Protein AF-N6X1H5-F1 (afdb_monomer_lite)

Sequence (73 aa):
MQNFPNYLIRLFLVWLVVWPLVILGLMSLEALLPDLPFVLQTMVLTAVLVPTIAIVVSPLAGYLVSRITSGKR

Organism: NCBI:txid626887

Radius of gyration: 16.56 Å; chains: 1; bounding box: 41×28×40 Å

Structure (mmCIF, N/CA/C/O backbone):
data_AF-N6X1H5-F1
#
_entry.id   AF-N6X1H5-F1
#
loop_
_atom_site.group_PDB
_atom_site.id
_atom_site.type_symbol
_atom_site.label_atom_id
_atom_site.label_alt_id
_atom_site.label_comp_id
_atom_site.label_asym_id
_atom_site.label_entity_id
_atom_site.label_seq_id
_atom_site.pdbx_PDB_ins_code
_atom_site.Cartn_x
_atom_site.Cartn_y
_atom_site.Cartn_z
_atom_site.occupancy
_atom_site.B_iso_or_equiv
_atom_site.auth_seq_id
_atom_site.auth_comp_id
_atom_site.auth_asym_id
_atom_site.auth_atom_id
_atom_site.pdbx_PDB_model_num
ATOM 1 N N . MET A 1 1 ? -13.226 16.872 23.502 1.00 49.16 1 MET A N 1
ATOM 2 C CA . MET A 1 1 ? -11.885 16.363 23.130 1.00 49.16 1 MET A CA 1
ATOM 3 C C . MET A 1 1 ? -11.850 14.849 23.358 1.00 49.16 1 MET A C 1
ATOM 5 O O . MET A 1 1 ? -11.272 14.396 24.332 1.00 49.16 1 MET A O 1
ATOM 9 N N . GLN A 1 2 ? -12.565 14.054 22.557 1.00 54.09 2 GLN A N 1
ATOM 10 C CA . GLN A 1 2 ? -12.795 12.626 22.841 1.00 54.09 2 GLN A CA 1
ATOM 11 C C . GLN A 1 2 ? -12.702 11.811 21.538 1.00 54.09 2 GLN A C 1
ATOM 13 O O . GLN A 1 2 ? -13.307 12.206 20.545 1.00 54.09 2 GLN A O 1
ATOM 18 N N . ASN A 1 3 ? -11.948 10.696 21.585 1.00 54.78 3 ASN A N 1
ATOM 19 C CA . ASN A 1 3 ? -11.819 9.585 20.608 1.00 54.78 3 ASN A CA 1
ATOM 20 C C . ASN A 1 3 ? -10.526 9.460 19.760 1.00 54.78 3 ASN A C 1
ATOM 22 O O . ASN A 1 3 ? -10.511 8.711 18.785 1.0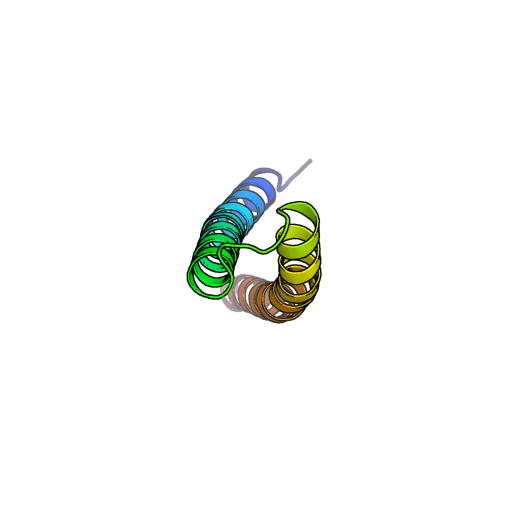0 54.78 3 ASN A O 1
ATOM 26 N N . PHE A 1 4 ? -9.405 10.072 20.157 1.00 56.69 4 PHE A N 1
ATOM 27 C CA . PHE A 1 4 ? -8.104 9.880 19.485 1.00 56.69 4 PHE A CA 1
ATOM 28 C C . PHE A 1 4 ? -7.554 8.429 19.402 1.00 56.69 4 PHE A C 1
ATOM 30 O O . PHE A 1 4 ? -6.994 8.099 18.353 1.00 56.69 4 PHE A O 1
ATOM 37 N N . PRO A 1 5 ? -7.696 7.526 20.403 1.00 61.00 5 PRO A N 1
ATOM 38 C CA . PRO A 1 5 ? -7.008 6.226 20.350 1.00 61.00 5 PRO A CA 1
ATOM 39 C C . PRO A 1 5 ? -7.538 5.303 19.243 1.00 61.00 5 PRO A C 1
ATOM 41 O O . PRO A 1 5 ? -6.769 4.595 18.596 1.00 61.00 5 PRO A O 1
ATOM 44 N N . ASN A 1 6 ? -8.839 5.362 18.952 1.00 66.12 6 ASN A N 1
ATOM 45 C CA . ASN A 1 6 ? -9.462 4.484 17.959 1.00 66.12 6 ASN A CA 1
ATOM 46 C C . ASN A 1 6 ? -9.043 4.831 16.525 1.00 66.12 6 ASN A C 1
ATOM 48 O O . ASN A 1 6 ? -8.952 3.944 15.677 1.00 66.12 6 ASN A O 1
ATOM 52 N N . TYR A 1 7 ? -8.759 6.108 16.251 1.00 72.19 7 TYR A N 1
ATOM 53 C CA . TYR A 1 7 ? -8.284 6.534 14.938 1.00 72.19 7 TYR A CA 1
ATOM 54 C C . TYR A 1 7 ? -6.861 6.041 14.674 1.00 72.19 7 TYR A C 1
ATOM 56 O O . TYR A 1 7 ? -6.591 5.518 13.596 1.00 72.19 7 TYR A O 1
ATOM 64 N N . LEU A 1 8 ? -5.978 6.139 15.672 1.00 78.19 8 LEU A N 1
ATOM 65 C CA . LEU A 1 8 ? -4.594 5.674 15.563 1.00 78.19 8 LEU A CA 1
ATOM 66 C C . LEU A 1 8 ? -4.518 4.156 15.371 1.00 78.19 8 LEU A C 1
ATOM 68 O O . LEU A 1 8 ? -3.790 3.695 14.499 1.00 78.19 8 LEU A O 1
ATOM 72 N N . ILE A 1 9 ? -5.320 3.384 16.109 1.00 78.56 9 ILE A N 1
ATOM 73 C CA . ILE A 1 9 ? -5.383 1.920 15.958 1.00 78.56 9 ILE A CA 1
ATOM 74 C C . ILE A 1 9 ? -5.935 1.537 14.580 1.00 78.56 9 ILE A C 1
ATOM 76 O O . ILE A 1 9 ? -5.391 0.658 13.915 1.00 78.56 9 ILE A O 1
ATOM 80 N N . ARG A 1 10 ? -6.990 2.215 14.111 1.00 73.88 10 ARG A N 1
ATOM 81 C CA . ARG A 1 10 ? -7.554 1.976 12.776 1.00 73.88 10 ARG A CA 1
ATOM 82 C C . ARG A 1 10 ? -6.556 2.323 11.673 1.00 73.88 10 ARG A C 1
ATOM 84 O O . ARG A 1 10 ? -6.424 1.557 10.724 1.00 73.88 10 ARG A O 1
ATOM 91 N N . LEU A 1 11 ? -5.850 3.445 11.805 1.00 79.88 11 LEU A N 1
ATOM 92 C CA . LEU A 1 11 ? -4.803 3.854 10.873 1.00 79.88 11 LEU A CA 1
ATOM 93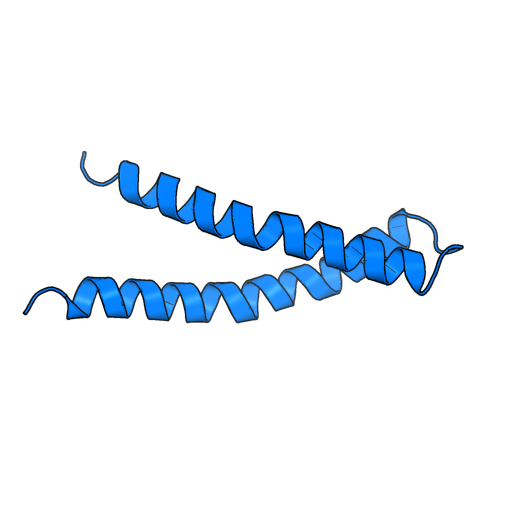 C C . LEU A 1 11 ? -3.658 2.836 10.861 1.00 79.88 11 LEU A C 1
ATOM 95 O O . LEU A 1 11 ? -3.215 2.446 9.787 1.00 79.88 11 LEU A O 1
ATOM 99 N N . PHE A 1 12 ? -3.242 2.355 12.034 1.00 80.00 12 PHE A N 1
ATOM 100 C CA . PHE A 1 12 ? -2.210 1.332 12.171 1.00 80.00 12 PHE A CA 1
ATOM 101 C C . PHE A 1 12 ? -2.622 0.006 11.521 1.00 80.00 12 PHE A C 1
ATOM 103 O O . PHE A 1 12 ? -1.841 -0.565 10.770 1.00 80.00 12 PHE A O 1
ATOM 110 N N . LEU A 1 13 ? -3.860 -0.457 11.731 1.00 77.62 13 LEU A N 1
ATOM 111 C CA . LEU A 1 13 ? -4.381 -1.674 11.095 1.00 77.62 13 LEU A CA 1
ATOM 112 C C . LEU A 1 13 ? -4.471 -1.544 9.572 1.00 77.62 13 LEU A C 1
ATOM 114 O O . LEU A 1 13 ? -4.070 -2.457 8.857 1.00 77.62 13 LEU A O 1
ATOM 118 N N . VAL A 1 14 ? -4.967 -0.411 9.065 1.00 78.50 14 VAL A N 1
ATOM 119 C CA . VAL A 1 14 ? -5.002 -0.150 7.617 1.00 78.50 14 VAL A CA 1
ATOM 120 C C . VAL A 1 14 ? -3.585 -0.135 7.054 1.00 78.50 14 VAL A C 1
ATOM 122 O O . VAL A 1 14 ? -3.323 -0.792 6.053 1.00 78.50 14 VAL A O 1
ATOM 125 N N . TRP A 1 15 ? -2.659 0.557 7.715 1.00 81.50 15 TRP A N 1
ATOM 126 C CA . TRP A 1 15 ? -1.259 0.607 7.307 1.00 81.50 15 TRP A CA 1
ATOM 127 C C . TRP A 1 15 ? -0.614 -0.787 7.287 1.00 81.50 15 TRP A C 1
ATOM 129 O O . TRP A 1 15 ? 0.028 -1.144 6.301 1.00 81.50 15 TRP A O 1
ATOM 139 N N . LEU A 1 16 ? -0.869 -1.607 8.313 1.00 83.12 16 LEU A N 1
ATOM 140 C CA . LEU A 1 16 ? -0.351 -2.972 8.441 1.00 83.12 16 LEU A CA 1
ATOM 141 C C . LEU A 1 16 ? -0.895 -3.918 7.365 1.00 83.12 16 LEU A C 1
ATOM 143 O O . LEU A 1 16 ? -0.212 -4.866 7.007 1.00 83.12 16 LEU A O 1
ATOM 147 N N . VAL A 1 17 ? -2.087 -3.662 6.819 1.00 79.56 17 VAL A N 1
ATOM 148 C CA . VAL A 1 17 ? -2.650 -4.434 5.696 1.00 79.56 17 VAL A CA 1
ATOM 149 C C . VAL A 1 17 ? -2.153 -3.910 4.349 1.00 79.56 17 VAL A C 1
ATOM 151 O O . VAL A 1 17 ? -1.815 -4.695 3.467 1.00 79.56 17 VAL A O 1
ATOM 154 N N . VAL A 1 18 ? -2.091 -2.588 4.178 1.00 79.75 18 VAL A N 1
ATOM 155 C CA . VAL A 1 18 ? -1.690 -1.967 2.909 1.00 79.75 18 VAL A CA 1
ATOM 156 C C . VAL A 1 18 ? -0.217 -2.233 2.614 1.00 79.75 18 VAL A C 1
ATOM 158 O O . VAL A 1 18 ? 0.114 -2.597 1.491 1.00 79.75 18 VAL A O 1
ATOM 161 N N . TRP A 1 19 ? 0.666 -2.107 3.606 1.00 80.44 19 TRP A N 1
ATOM 162 C CA . TRP A 1 19 ? 2.110 -2.276 3.421 1.00 80.44 19 TRP A CA 1
ATOM 163 C C . TRP A 1 19 ? 2.525 -3.642 2.832 1.00 80.44 19 TRP A C 1
ATOM 165 O O . TRP A 1 19 ? 3.175 -3.653 1.785 1.00 80.44 19 TRP A O 1
ATOM 175 N N . PRO A 1 20 ? 2.130 -4.802 3.396 1.00 81.88 20 PRO A N 1
ATOM 176 C CA . PRO A 1 20 ? 2.473 -6.098 2.816 1.00 81.88 20 PRO A CA 1
ATOM 177 C C . PRO A 1 20 ? 1.786 -6.329 1.468 1.00 81.88 20 PRO A C 1
ATOM 179 O O . PRO A 1 20 ? 2.347 -7.012 0.621 1.00 81.88 20 PRO A O 1
ATOM 182 N N . LEU A 1 21 ? 0.610 -5.741 1.235 1.00 80.38 21 LEU A N 1
ATOM 183 C CA . LEU A 1 21 ? -0.096 -5.852 -0.042 1.00 80.38 21 LEU A CA 1
ATOM 184 C C . LEU A 1 21 ? 0.643 -5.103 -1.164 1.00 80.38 21 LEU A C 1
ATOM 186 O O . LEU A 1 21 ? 0.751 -5.614 -2.276 1.00 80.38 21 LEU A O 1
ATOM 190 N N . VAL A 1 22 ? 1.225 -3.940 -0.851 1.00 79.44 22 VAL A N 1
ATOM 191 C CA . VAL A 1 22 ? 2.135 -3.195 -1.740 1.00 79.44 22 VAL A CA 1
ATOM 192 C C . VAL A 1 22 ? 3.387 -4.011 -2.046 1.00 79.44 22 VAL A C 1
ATOM 194 O O . VAL A 1 22 ? 3.739 -4.166 -3.213 1.00 79.44 22 VAL A O 1
ATOM 197 N N . ILE A 1 23 ? 4.046 -4.538 -1.009 1.00 81.75 23 ILE A N 1
ATOM 198 C CA . ILE A 1 23 ? 5.287 -5.315 -1.150 1.00 81.75 23 ILE A CA 1
ATOM 199 C C . ILE A 1 23 ? 5.043 -6.583 -1.973 1.00 81.75 23 ILE A C 1
ATOM 201 O O . ILE A 1 23 ? 5.795 -6.854 -2.903 1.00 81.75 23 ILE A O 1
ATOM 205 N N . LEU A 1 24 ? 3.971 -7.328 -1.686 1.00 81.50 24 LEU A N 1
ATOM 206 C CA . LEU A 1 24 ? 3.595 -8.515 -2.456 1.00 81.50 24 LEU A CA 1
ATOM 207 C C . LEU A 1 24 ? 3.259 -8.169 -3.903 1.00 81.50 24 LEU A C 1
ATOM 209 O O . LEU A 1 24 ? 3.648 -8.906 -4.805 1.00 81.50 24 LEU A O 1
ATOM 213 N N . GLY A 1 25 ? 2.565 -7.052 -4.131 1.00 79.62 25 GLY A N 1
ATOM 214 C CA . GLY A 1 25 ? 2.283 -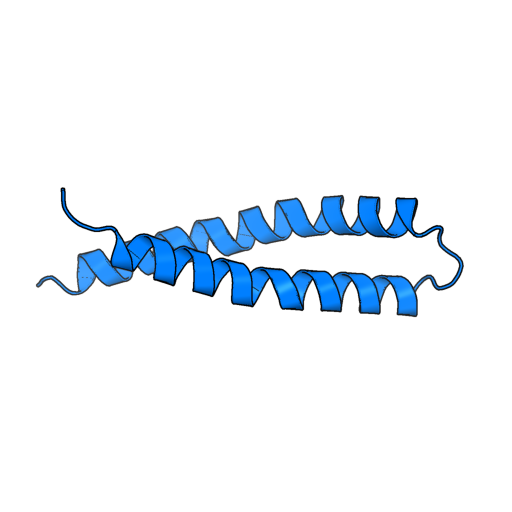6.568 -5.476 1.00 79.62 25 GLY A CA 1
ATOM 215 C C . GLY A 1 25 ? 3.567 -6.266 -6.247 1.00 79.62 25 GLY A C 1
ATOM 216 O O . GLY A 1 25 ? 3.702 -6.733 -7.373 1.00 79.62 25 GLY A O 1
ATOM 217 N N . LEU A 1 26 ? 4.526 -5.562 -5.633 1.00 77.50 26 LEU A N 1
ATOM 218 C CA . LEU A 1 26 ? 5.824 -5.249 -6.246 1.00 77.50 26 LEU A CA 1
ATOM 219 C C . LEU A 1 26 ? 6.628 -6.510 -6.527 1.00 77.50 26 LEU A C 1
ATOM 221 O O . LEU A 1 26 ? 7.039 -6.702 -7.662 1.00 77.50 26 LEU A O 1
ATOM 225 N N . MET A 1 27 ? 6.776 -7.392 -5.537 1.00 80.94 27 MET A N 1
ATOM 226 C CA . MET A 1 27 ? 7.485 -8.663 -5.707 1.00 80.94 27 MET A CA 1
ATOM 227 C C . MET A 1 27 ? 6.865 -9.523 -6.808 1.00 80.94 27 MET A C 1
ATOM 229 O O . MET A 1 27 ? 7.588 -10.122 -7.594 1.00 80.94 27 MET A O 1
ATOM 233 N N . SER A 1 28 ? 5.533 -9.577 -6.894 1.00 81.00 28 SER A N 1
ATOM 234 C CA . SER A 1 28 ? 4.850 -10.330 -7.951 1.00 81.00 28 SER A CA 1
ATOM 235 C C . SER A 1 28 ? 5.094 -9.705 -9.324 1.00 81.00 28 SER A C 1
ATOM 237 O O . SER A 1 28 ? 5.296 -10.424 -10.299 1.00 81.00 28 SER A O 1
ATOM 239 N N . LEU A 1 29 ? 5.090 -8.372 -9.406 1.00 78.44 29 LEU A N 1
ATOM 240 C CA . LEU A 1 29 ? 5.315 -7.644 -10.653 1.00 78.44 29 LEU A CA 1
ATOM 241 C C . LEU A 1 29 ? 6.768 -7.755 -11.125 1.00 78.44 29 LEU A C 1
ATOM 243 O O . LEU A 1 29 ? 7.005 -7.931 -12.314 1.00 78.44 29 LEU A O 1
ATOM 247 N N . GLU A 1 30 ? 7.719 -7.704 -10.196 1.00 77.62 30 GLU A N 1
ATOM 248 C CA . GLU A 1 30 ? 9.146 -7.909 -10.442 1.00 77.62 30 GLU A CA 1
ATOM 249 C C . GLU A 1 30 ? 9.439 -9.356 -10.854 1.00 77.62 30 GLU A C 1
ATOM 251 O O . GLU A 1 30 ? 10.184 -9.587 -11.802 1.00 77.62 30 GLU A O 1
ATOM 256 N N . ALA A 1 31 ? 8.781 -10.333 -10.223 1.00 78.44 31 ALA A N 1
ATOM 257 C CA . ALA A 1 31 ? 8.888 -11.737 -10.607 1.00 78.44 31 ALA A CA 1
ATOM 258 C C . ALA A 1 31 ? 8.291 -12.029 -11.997 1.00 78.44 31 ALA A C 1
ATOM 260 O O . ALA A 1 31 ? 8.816 -12.881 -12.714 1.00 78.44 31 ALA A O 1
ATOM 261 N N . LEU A 1 32 ? 7.203 -11.352 -12.390 1.00 77.88 32 LEU A N 1
ATOM 262 C CA . LEU A 1 32 ? 6.595 -11.521 -13.718 1.00 77.88 32 LEU A C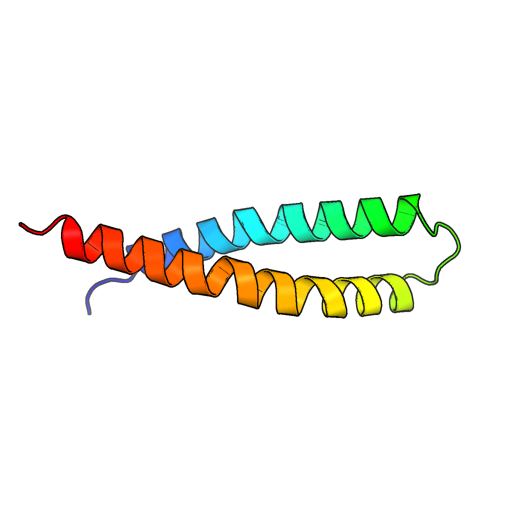A 1
ATOM 263 C C . LEU A 1 32 ? 7.326 -10.737 -14.818 1.00 77.88 32 LEU A C 1
ATOM 265 O O . LEU A 1 32 ? 7.333 -11.174 -15.968 1.00 77.88 32 LEU A O 1
ATOM 269 N N . LEU A 1 33 ? 7.876 -9.565 -14.496 1.00 76.56 33 LEU A N 1
ATOM 270 C CA . LEU A 1 33 ? 8.453 -8.619 -15.454 1.00 76.56 33 LEU A CA 1
ATOM 271 C C . LEU A 1 33 ? 9.766 -8.025 -14.896 1.00 76.56 33 LEU A C 1
ATOM 273 O O . LEU A 1 33 ? 9.795 -6.850 -14.507 1.00 76.56 33 LEU A O 1
ATOM 277 N N . PRO A 1 34 ? 10.855 -8.817 -14.868 1.00 72.19 34 PRO A N 1
ATOM 278 C CA . PRO A 1 34 ? 12.120 -8.433 -14.234 1.00 72.19 34 PRO A CA 1
ATOM 279 C C . PRO A 1 34 ? 12.857 -7.291 -14.952 1.00 72.19 34 PRO A C 1
ATOM 281 O O . PRO A 1 34 ? 13.563 -6.523 -14.308 1.00 72.19 34 PRO A O 1
ATOM 284 N N . ASP A 1 35 ? 12.650 -7.123 -16.262 1.00 78.00 35 ASP A N 1
ATOM 285 C CA . ASP A 1 35 ? 13.288 -6.063 -17.063 1.00 78.00 35 ASP A CA 1
ATOM 286 C C . ASP A 1 35 ? 12.453 -4.774 -17.155 1.00 78.00 35 ASP A C 1
ATOM 288 O O . ASP A 1 35 ? 12.806 -3.836 -17.879 1.00 78.00 35 ASP A O 1
ATOM 292 N N . LEU A 1 36 ? 11.312 -4.704 -16.461 1.00 75.44 36 LEU A N 1
ATOM 293 C CA . LEU A 1 36 ? 10.468 -3.517 -16.513 1.00 75.44 36 LEU A CA 1
ATOM 294 C C . LEU A 1 36 ? 11.101 -2.389 -15.679 1.00 75.44 36 LEU A C 1
ATOM 296 O O . LEU A 1 36 ? 11.395 -2.595 -14.501 1.00 75.44 36 LEU A O 1
ATOM 300 N N . PRO A 1 37 ? 11.254 -1.170 -16.230 1.00 81.38 37 PRO A N 1
ATOM 301 C CA . PRO A 1 37 ? 11.739 -0.028 -15.469 1.00 81.38 37 PRO A CA 1
ATOM 302 C C . PRO A 1 37 ? 10.928 0.162 -14.185 1.00 81.38 37 PRO A C 1
ATOM 304 O O . PRO A 1 37 ? 9.695 0.169 -14.221 1.00 81.38 37 PRO A O 1
ATOM 307 N N . PHE A 1 38 ? 11.609 0.400 -13.064 1.00 77.75 38 PHE A N 1
ATOM 308 C CA . PHE A 1 38 ? 10.982 0.580 -11.747 1.00 77.75 38 PHE A CA 1
ATOM 309 C C . PHE A 1 38 ? 9.852 1.631 -11.748 1.00 77.75 38 PHE A C 1
ATOM 311 O O . PHE A 1 38 ? 8.828 1.486 -11.078 1.00 77.75 38 PHE A O 1
ATOM 318 N N . VAL A 1 39 ? 9.993 2.675 -12.569 1.00 78.31 39 VAL A N 1
ATOM 319 C CA . VAL A 1 39 ? 8.968 3.713 -12.772 1.00 78.31 39 VAL A CA 1
ATOM 320 C C . VAL A 1 39 ? 7.667 3.138 -13.352 1.00 78.31 39 VAL A C 1
ATOM 322 O O . VAL A 1 39 ? 6.579 3.503 -12.917 1.00 78.31 39 VAL A O 1
ATOM 325 N N . LEU A 1 40 ? 7.746 2.207 -14.304 1.00 79.31 40 LEU A N 1
ATOM 326 C CA . LEU A 1 40 ? 6.561 1.560 -14.872 1.00 79.31 40 LEU A CA 1
ATOM 327 C C . LEU A 1 40 ? 5.966 0.531 -13.910 1.00 79.31 40 LEU A C 1
ATOM 329 O O . LEU A 1 40 ? 4.743 0.468 -13.789 1.00 79.31 40 LEU A O 1
ATOM 333 N N . GLN A 1 41 ? 6.800 -0.217 -13.176 1.00 78.31 41 GLN A N 1
ATOM 334 C CA . GLN A 1 41 ? 6.304 -1.130 -12.140 1.00 78.31 41 GLN A CA 1
ATOM 335 C C . GLN A 1 41 ? 5.504 -0.369 -11.084 1.00 78.31 41 GLN A C 1
ATOM 337 O O . GLN A 1 41 ? 4.387 -0.757 -10.765 1.00 78.31 41 GLN A O 1
ATOM 342 N N . THR A 1 42 ? 6.028 0.752 -10.588 1.00 79.44 42 THR A N 1
ATOM 343 C CA . THR A 1 42 ? 5.326 1.593 -9.607 1.00 79.44 42 THR A CA 1
ATOM 344 C C . THR A 1 42 ? 4.051 2.221 -10.167 1.00 79.44 42 THR A C 1
ATOM 346 O O . THR A 1 42 ? 3.060 2.294 -9.440 1.00 79.44 42 THR A O 1
ATOM 349 N N . MET A 1 43 ? 4.007 2.609 -11.446 1.00 83.31 43 MET A N 1
ATOM 350 C CA . MET A 1 43 ? 2.765 3.072 -12.078 1.00 83.31 43 MET A CA 1
ATOM 351 C C . MET A 1 43 ? 1.698 1.979 -12.148 1.00 83.31 43 MET A C 1
ATOM 353 O O . MET A 1 43 ? 0.564 2.215 -11.732 1.00 83.31 43 MET A O 1
ATOM 357 N N . VAL A 1 44 ? 2.056 0.784 -12.623 1.00 80.75 44 VAL A N 1
ATOM 358 C CA . VAL A 1 44 ? 1.136 -0.364 -12.692 1.00 80.75 44 VAL A CA 1
ATOM 359 C C . VAL A 1 44 ? 0.689 -0.765 -11.292 1.00 80.75 44 VAL A C 1
ATOM 361 O O . VAL A 1 44 ? -0.502 -0.950 -11.046 1.00 80.75 44 VAL A O 1
ATOM 364 N N . LEU A 1 45 ? 1.629 -0.814 -10.350 1.00 79.81 45 LEU A N 1
ATOM 365 C CA . LEU A 1 45 ? 1.337 -1.100 -8.959 1.00 79.81 45 LEU A CA 1
ATOM 366 C C . LEU A 1 45 ? 0.350 -0.083 -8.401 1.00 79.81 45 LEU A C 1
ATOM 368 O O . LEU A 1 45 ? -0.651 -0.488 -7.840 1.00 79.81 45 LEU A O 1
ATOM 372 N N . THR A 1 46 ? 0.566 1.218 -8.591 1.00 82.88 46 THR A N 1
ATOM 373 C CA . THR A 1 46 ? -0.341 2.262 -8.085 1.00 82.88 46 THR A CA 1
ATOM 374 C C . THR A 1 46 ? -1.714 2.173 -8.754 1.00 82.88 46 THR A C 1
ATOM 376 O O . THR A 1 46 ? -2.734 2.273 -8.071 1.00 82.88 46 THR A O 1
ATOM 379 N N . ALA A 1 47 ? -1.756 1.908 -10.062 1.00 83.56 47 ALA A N 1
ATOM 380 C CA . ALA A 1 47 ? -2.992 1.730 -10.819 1.00 83.56 47 ALA A CA 1
ATOM 381 C C . ALA A 1 47 ? -3.827 0.534 -10.335 1.00 83.56 47 ALA A C 1
ATOM 383 O O . ALA A 1 47 ? -5.049 0.594 -10.406 1.00 83.56 47 ALA A O 1
ATOM 384 N N . VAL A 1 48 ? -3.196 -0.523 -9.812 1.00 80.69 48 VAL A N 1
ATOM 385 C CA . VAL A 1 48 ? -3.880 -1.687 -9.216 1.00 80.69 48 VAL A CA 1
ATOM 386 C C . VAL A 1 48 ? -4.152 -1.474 -7.726 1.00 80.69 48 VAL A C 1
ATOM 388 O O . VAL A 1 48 ? -5.219 -1.812 -7.212 1.00 80.69 48 VAL A O 1
ATOM 391 N N . LEU A 1 49 ? -3.203 -0.883 -7.012 1.00 78.44 49 LEU A N 1
ATOM 392 C CA . LEU A 1 49 ? -3.237 -0.709 -5.569 1.00 78.44 49 LEU A CA 1
ATOM 393 C C . LEU A 1 49 ? -4.321 0.281 -5.153 1.00 78.44 49 LEU A C 1
ATOM 395 O O . LEU A 1 49 ? -5.079 -0.012 -4.237 1.00 78.44 49 LEU A O 1
ATOM 399 N N . VAL A 1 50 ? -4.439 1.422 -5.834 1.00 81.56 50 VAL A N 1
ATOM 400 C CA . VAL A 1 50 ? -5.463 2.435 -5.538 1.00 81.56 50 VAL A CA 1
ATOM 401 C C . VAL A 1 50 ? -6.884 1.851 -5.587 1.00 81.56 50 VAL A C 1
ATOM 403 O O . VAL A 1 50 ? -7.593 1.971 -4.583 1.00 81.56 50 VAL A O 1
ATOM 406 N N . PRO A 1 51 ? -7.328 1.180 -6.670 1.00 78.44 51 PRO A N 1
ATOM 407 C CA . PRO A 1 51 ? -8.650 0.565 -6.700 1.00 78.44 51 PRO A CA 1
ATOM 408 C C . PRO A 1 51 ? -8.761 -0.613 -5.733 1.00 78.44 51 PRO A C 1
ATOM 410 O O . PRO A 1 51 ? -9.816 -0.780 -5.130 1.00 78.44 51 PRO A O 1
ATOM 413 N N . THR A 1 52 ? -7.693 -1.383 -5.503 1.00 78.50 52 THR A N 1
ATOM 414 C CA . THR A 1 52 ? -7.711 -2.464 -4.503 1.00 78.50 52 THR A CA 1
ATOM 415 C C . THR A 1 52 ? -7.959 -1.913 -3.101 1.00 78.50 52 THR A C 1
ATOM 417 O O . THR A 1 52 ? -8.816 -2.415 -2.380 1.00 78.50 52 THR A O 1
ATOM 420 N N . ILE A 1 53 ? -7.283 -0.826 -2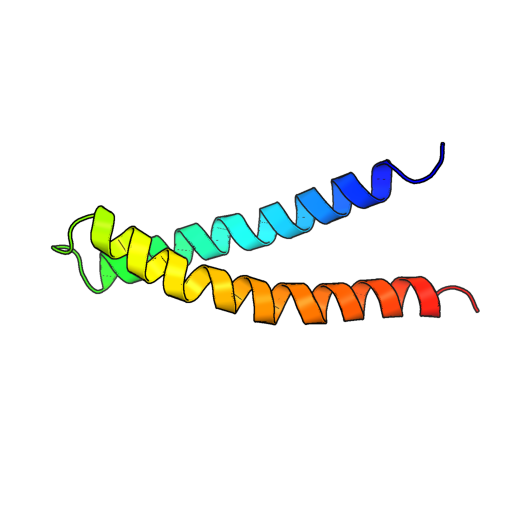.724 1.00 74.81 53 ILE A N 1
ATOM 421 C CA . ILE A 1 53 ? -7.516 -0.128 -1.457 1.00 74.81 53 ILE A CA 1
ATOM 422 C C . ILE A 1 53 ? -8.945 0.418 -1.424 1.00 74.81 53 ILE A C 1
ATOM 424 O O . ILE A 1 53 ? -9.632 0.224 -0.428 1.00 74.81 53 ILE A O 1
ATOM 428 N N . ALA A 1 54 ? -9.436 1.049 -2.491 1.00 75.69 54 ALA A N 1
ATOM 429 C CA . ALA A 1 54 ? -10.803 1.568 -2.526 1.00 75.69 54 ALA A CA 1
ATOM 430 C C . ALA A 1 54 ? -11.857 0.457 -2.351 1.00 75.69 54 ALA A C 1
ATOM 432 O O . ALA A 1 54 ? -12.804 0.620 -1.579 1.00 75.69 54 ALA A O 1
ATOM 433 N N . ILE A 1 55 ? -11.662 -0.688 -3.009 1.00 74.06 55 ILE A N 1
ATOM 434 C CA . ILE A 1 55 ? -12.567 -1.843 -2.966 1.00 74.06 55 ILE A CA 1
ATOM 435 C C . ILE A 1 55 ? -12.464 -2.597 -1.646 1.00 74.06 55 ILE A C 1
ATOM 437 O O . ILE A 1 55 ? -13.473 -3.106 -1.186 1.00 74.06 55 ILE A O 1
ATOM 441 N N . VAL A 1 56 ? -11.289 -2.690 -1.023 1.00 75.06 56 VAL A N 1
ATOM 442 C CA . VAL A 1 56 ? -11.108 -3.440 0.229 1.00 75.06 56 VAL A CA 1
ATOM 443 C C . VAL A 1 56 ? -11.408 -2.557 1.434 1.00 75.06 56 VAL A C 1
ATOM 445 O O . VAL A 1 56 ? -12.172 -2.946 2.311 1.00 75.06 56 VAL A O 1
ATOM 448 N N . VAL A 1 57 ? -10.863 -1.343 1.488 1.00 69.06 57 VAL A N 1
ATOM 449 C CA . VAL A 1 57 ? -10.973 -0.461 2.659 1.00 69.06 57 VAL A CA 1
ATOM 450 C C . VAL A 1 57 ? -12.384 0.096 2.820 1.00 69.06 57 VAL A C 1
ATOM 452 O O . VAL A 1 57 ? -12.833 0.238 3.955 1.00 69.06 57 VAL A O 1
ATOM 455 N N . SER A 1 58 ? -13.114 0.365 1.734 1.00 70.62 58 SER A N 1
ATOM 456 C CA . SER A 1 58 ? -14.493 0.872 1.812 1.00 70.62 58 SER A CA 1
ATOM 457 C C . SER A 1 58 ? -15.471 -0.108 2.498 1.00 70.62 58 SER A C 1
ATOM 459 O O . SER A 1 58 ? -16.070 0.262 3.514 1.00 70.62 58 SER A O 1
ATOM 461 N N . PRO A 1 59 ? -15.603 -1.381 2.074 1.00 73.38 59 PRO A N 1
ATOM 462 C CA . PRO A 1 59 ? -16.458 -2.345 2.759 1.00 73.38 59 PRO A CA 1
ATOM 463 C C . PRO A 1 59 ? -15.895 -2.757 4.117 1.00 73.38 59 PRO A C 1
ATOM 465 O O . PRO A 1 59 ? -16.679 -2.967 5.039 1.00 73.38 59 PRO A O 1
ATOM 468 N N . LEU A 1 60 ? -14.568 -2.818 4.296 1.00 72.56 60 LEU A N 1
ATOM 469 C CA . LEU A 1 60 ? -13.983 -3.115 5.606 1.00 72.56 60 LEU A CA 1
ATOM 470 C C . LEU A 1 60 ? -14.300 -2.002 6.615 1.00 72.56 60 LEU A C 1
ATOM 472 O O . LEU A 1 60 ? -14.615 -2.278 7.771 1.00 72.56 60 LEU A O 1
ATOM 476 N N . ALA A 1 61 ? -14.282 -0.742 6.175 1.00 69.62 61 ALA A N 1
ATOM 477 C CA . ALA A 1 61 ? -14.726 0.395 6.969 1.00 69.62 61 ALA A CA 1
ATOM 478 C C . ALA A 1 61 ? -16.214 0.287 7.317 1.00 69.62 61 ALA A C 1
ATOM 480 O O . ALA A 1 61 ? -16.563 0.453 8.485 1.00 69.62 61 ALA A O 1
ATOM 481 N N . GLY A 1 62 ? -17.068 -0.041 6.343 1.00 71.25 62 GLY A N 1
ATOM 482 C CA . GLY A 1 62 ? -18.495 -0.273 6.574 1.00 71.25 62 GLY A CA 1
ATOM 483 C C . GLY A 1 62 ? -18.759 -1.413 7.563 1.00 71.25 62 GLY A C 1
ATOM 484 O O . GLY A 1 62 ? -19.571 -1.266 8.473 1.00 71.25 62 GLY A O 1
ATOM 485 N N . TYR A 1 63 ? -18.019 -2.516 7.447 1.00 72.81 63 TYR A N 1
ATOM 486 C CA . TYR A 1 63 ? -18.115 -3.671 8.338 1.00 72.81 63 TYR A CA 1
ATOM 487 C C . TYR A 1 63 ? -17.654 -3.349 9.764 1.00 72.81 63 TYR A C 1
ATOM 489 O O . TYR A 1 63 ? -18.326 -3.698 10.732 1.00 72.81 63 TYR A O 1
ATOM 497 N N . LEU A 1 64 ? -16.529 -2.647 9.914 1.00 71.62 64 LEU A N 1
ATOM 498 C CA . LEU A 1 64 ? -16.018 -2.228 11.221 1.00 71.62 64 LEU A CA 1
ATOM 499 C C . LEU A 1 64 ? -16.979 -1.255 11.911 1.00 71.62 64 LEU A C 1
ATOM 501 O O . LEU A 1 64 ? -17.246 -1.399 13.103 1.00 71.62 64 LEU A O 1
ATOM 505 N N . VAL A 1 65 ? -17.543 -0.303 11.163 1.00 76.44 65 VAL A N 1
ATOM 506 C CA . VAL A 1 65 ? -18.562 0.617 11.683 1.00 76.44 65 VAL A CA 1
ATOM 507 C C . VAL A 1 65 ? -19.821 -0.153 12.088 1.00 76.44 65 VAL A C 1
ATOM 509 O O . VAL A 1 65 ? -20.308 0.043 13.200 1.00 76.44 65 VAL A O 1
ATOM 512 N N . SER A 1 66 ? -20.310 -1.086 11.262 1.00 72.50 66 SER A N 1
ATOM 513 C CA . SER A 1 66 ? -21.516 -1.859 11.593 1.00 72.50 66 SER A CA 1
ATOM 514 C C . SER A 1 66 ? -21.327 -2.757 12.820 1.00 72.50 66 SER A C 1
ATOM 516 O O . SER A 1 66 ? -22.246 -2.879 13.634 1.00 72.50 66 SER A O 1
ATOM 518 N N . ARG A 1 67 ? -20.131 -3.332 13.009 1.00 75.88 67 ARG A N 1
ATOM 519 C CA . ARG A 1 67 ? -19.769 -4.125 14.194 1.00 75.88 67 ARG A CA 1
ATOM 520 C C . ARG A 1 67 ? -19.726 -3.278 15.465 1.00 75.88 67 ARG A C 1
ATOM 522 O O . ARG A 1 67 ? -20.263 -3.707 16.483 1.00 75.88 67 ARG A O 1
ATOM 529 N N . ILE A 1 68 ? -19.140 -2.082 15.407 1.00 72.44 68 ILE A N 1
ATOM 530 C CA . ILE A 1 68 ? -19.070 -1.163 16.555 1.00 72.44 68 ILE A CA 1
ATOM 531 C C . ILE A 1 68 ? -20.469 -0.651 16.930 1.00 72.44 68 ILE A C 1
ATOM 533 O O . ILE A 1 68 ? -20.793 -0.559 18.113 1.00 72.44 68 ILE A O 1
ATOM 537 N N . THR A 1 69 ? -21.323 -0.360 15.947 1.00 71.06 69 THR A N 1
ATOM 538 C CA . THR A 1 69 ? -22.703 0.084 16.198 1.00 71.06 69 THR A CA 1
ATOM 539 C C . THR A 1 69 ? -23.613 -1.059 16.668 1.00 71.06 69 THR A C 1
ATOM 541 O O . THR A 1 69 ? -24.480 -0.827 17.508 1.00 71.06 69 THR A O 1
ATOM 544 N N . SER A 1 70 ? -23.407 -2.294 16.194 1.00 65.12 70 SER A N 1
ATOM 545 C CA . SER A 1 70 ? -24.224 -3.457 16.592 1.00 65.12 70 SER A CA 1
ATOM 546 C C . SER A 1 70 ? -23.887 -4.009 17.979 1.00 65.12 70 SER A C 1
ATOM 548 O O . SER A 1 70 ? -24.743 -4.632 18.594 1.00 65.12 70 SER A O 1
ATOM 550 N N . GLY A 1 71 ? -22.681 -3.767 18.506 1.00 58.56 71 GLY A N 1
ATOM 551 C CA . GLY A 1 71 ? -22.285 -4.191 19.858 1.00 58.56 71 GLY A CA 1
ATOM 552 C C . GLY A 1 71 ? -22.891 -3.369 21.004 1.00 58.56 71 GLY A C 1
ATOM 553 O O . GLY A 1 71 ? -22.531 -3.587 22.155 1.00 58.56 71 GLY A O 1
ATOM 554 N N . LYS A 1 72 ? -23.775 -2.404 20.708 1.00 52.81 72 LYS A N 1
ATOM 555 C CA . LYS A 1 72 ? -24.400 -1.498 21.686 1.00 52.81 72 LYS A CA 1
ATOM 556 C C . LYS A 1 72 ? -25.895 -1.795 21.901 1.00 52.81 72 LYS A C 1
ATOM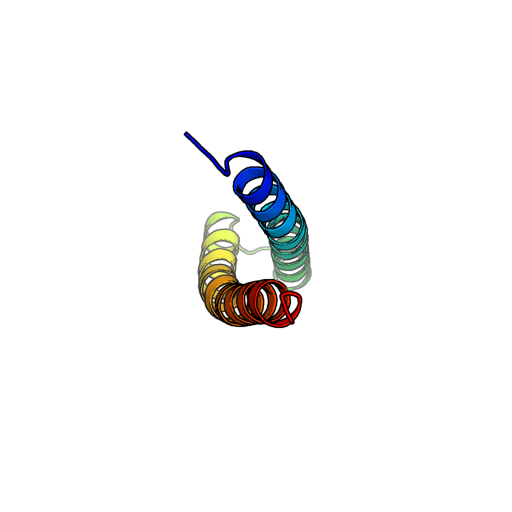 558 O O . LYS A 1 72 ? -26.698 -0.863 21.976 1.00 52.81 72 LYS A O 1
ATOM 563 N N . ARG A 1 73 ? -26.269 -3.075 21.956 1.00 45.25 73 ARG A N 1
ATOM 564 C CA . ARG A 1 73 ? -27.576 -3.543 22.443 1.00 45.25 73 ARG A CA 1
ATOM 565 C C . ARG A 1 73 ? -27.386 -4.547 23.562 1.00 45.25 73 ARG A C 1
ATOM 567 O O . ARG A 1 73 ? -26.518 -5.427 23.388 1.00 45.25 73 ARG A O 1
#

pLDDT: mean 74.61, std 8.37, range [45.25, 83.56]

Secondary structure (DSSP, 8-state):
---HHHHHHHHHHHHHHHHHHHHHHHHHHHHH-TTS-HHHHHHHHHHHHHHHHHHHHHHHHHHHHHHHHHT--

Foldseek 3Di:
DDDVVVVVVVVVVLCVVLVVVLVVQLVVLCVVCVPDPPVVSVVVSCVVSVVVCVVPVVVVVVVVVCVVVVVPD